Protein AF-X1FDD1-F1 (afdb_monomer)

Nearest PDB structures (foldseek):
  5itm-assembly2_A  TM=7.787E-01  e=3.305E-01  Saccharolobus solfataricus

Solvent-accessible surface area (backbone atoms only — not comparable to full-atom values): 4179 Å² total; per-residue (Å²): 134,88,76,77,86,63,95,72,88,86,78,93,70,68,78,44,88,88,84,38,70,77,82,53,67,72,62,31,62,76,68,71,63,61,96,85,67,87,81,88,88,81,89,79,83,74,81,85,71,75,73,79,72,134

Sequence (54 aa):
MSGDERGGETFLAKVYKGWRVTIYEPVREYLDLEIGDTLRVTVQKDEGSTHSRP

Secondary structure (DSSP, 8-state):
-----S-------PPBTTTB-PPPHHHHHHTT--TT----------TT------

Mean predicted aligned error: 9.88 Å

pLDDT: mean 77.7, std 18.37, range [36.16, 95.25]

Foldseek 3Di:
DDDPPPPDDDDDWDQDPPRDTDDDDVRCVVVVDDPPDDDDDDDDDDPPPPPPDD

Radius of gyration: 15.11 Å; Cα contacts (8 Å, |Δi|>4): 11; chains: 1; bounding box: 38×29×34 Å

Organism: NCBI:txid412755

Structure (mmCIF, N/CA/C/O backbone):
data_AF-X1FDD1-F1
#
_entry.id   AF-X1FDD1-F1
#
loop_
_atom_site.group_PDB
_atom_site.id
_atom_site.type_symbol
_atom_site.label_atom_id
_atom_site.label_alt_id
_atom_site.label_comp_id
_atom_site.label_asym_id
_atom_site.label_entity_id
_atom_site.label_seq_id
_atom_site.pdbx_PDB_ins_code
_atom_site.Cartn_x
_atom_site.Cartn_y
_atom_site.Cartn_z
_atom_site.occupancy
_atom_site.B_iso_or_equiv
_atom_site.auth_seq_id
_atom_site.auth_comp_id
_atom_site.auth_asym_id
_atom_site.auth_atom_id
_atom_site.pdbx_PDB_model_num
ATOM 1 N N . MET A 1 1 ? 27.940 -7.972 -8.361 1.00 36.16 1 MET A N 1
ATOM 2 C CA . MET A 1 1 ? 26.835 -7.014 -8.179 1.00 36.16 1 MET A CA 1
ATOM 3 C C . MET A 1 1 ? 25.592 -7.698 -8.708 1.00 36.16 1 MET A C 1
ATOM 5 O O . MET A 1 1 ? 25.497 -7.870 -9.912 1.00 36.16 1 MET A O 1
ATOM 9 N N . SER A 1 2 ? 24.736 -8.209 -7.828 1.00 42.25 2 SER A N 1
ATOM 10 C CA . SER A 1 2 ? 23.528 -8.934 -8.230 1.00 42.25 2 SER A CA 1
ATOM 11 C C . SER A 1 2 ? 22.372 -7.941 -8.207 1.00 42.25 2 SER A C 1
ATOM 13 O O . SER A 1 2 ? 21.746 -7.745 -7.172 1.00 42.25 2 SER A O 1
ATOM 15 N N . GLY A 1 3 ? 22.199 -7.223 -9.317 1.00 40.75 3 GLY A N 1
ATOM 16 C CA . GLY A 1 3 ? 21.001 -6.432 -9.569 1.00 40.75 3 GLY A CA 1
ATOM 17 C C . GLY A 1 3 ? 19.884 -7.397 -9.928 1.00 40.75 3 GLY A C 1
ATOM 18 O O . GLY A 1 3 ? 19.925 -8.013 -10.988 1.00 40.75 3 GLY A O 1
ATOM 19 N N . ASP A 1 4 ? 18.937 -7.584 -9.018 1.00 47.50 4 ASP A N 1
ATOM 20 C CA . ASP A 1 4 ? 17.686 -8.262 -9.328 1.00 47.50 4 ASP A CA 1
ATOM 21 C C . ASP A 1 4 ? 16.866 -7.283 -10.184 1.00 47.50 4 ASP A C 1
ATOM 23 O O . ASP A 1 4 ? 16.216 -6.370 -9.680 1.00 47.50 4 ASP A O 1
ATOM 27 N N . GLU A 1 5 ? 16.981 -7.405 -11.507 1.00 45.19 5 GLU A N 1
ATOM 28 C CA . GLU A 1 5 ? 16.312 -6.572 -12.521 1.00 45.19 5 GLU A CA 1
ATOM 29 C C . GLU A 1 5 ? 14.808 -6.893 -12.640 1.00 45.19 5 GLU A C 1
ATOM 31 O O . GLU A 1 5 ? 14.230 -6.926 -13.727 1.00 45.19 5 GLU A O 1
ATOM 36 N N . ARG A 1 6 ? 14.135 -7.137 -11.514 1.00 54.44 6 ARG A N 1
ATOM 37 C CA . ARG A 1 6 ? 12.674 -7.121 -11.444 1.00 54.44 6 ARG A CA 1
ATOM 38 C C . ARG A 1 6 ? 12.288 -5.735 -10.961 1.00 54.44 6 ARG A C 1
ATOM 40 O O . ARG A 1 6 ? 12.384 -5.472 -9.771 1.00 54.44 6 ARG A O 1
ATOM 47 N N . GLY A 1 7 ? 11.921 -4.850 -11.889 1.00 56.09 7 GLY A N 1
ATOM 48 C CA . GLY A 1 7 ? 11.506 -3.472 -11.604 1.00 56.09 7 GLY A CA 1
ATOM 49 C C . GLY A 1 7 ? 10.468 -3.415 -10.483 1.00 56.09 7 GLY A C 1
ATOM 50 O O . GLY A 1 7 ? 9.283 -3.651 -10.704 1.00 56.09 7 GLY A O 1
ATOM 51 N N . GLY A 1 8 ? 10.937 -3.167 -9.267 1.00 63.62 8 GLY A N 1
ATOM 52 C CA . GLY A 1 8 ? 10.139 -3.220 -8.059 1.00 63.62 8 GLY A CA 1
ATOM 53 C C . GLY A 1 8 ? 10.748 -2.297 -7.022 1.00 63.62 8 GLY A C 1
ATOM 54 O O . GLY A 1 8 ? 11.949 -2.338 -6.759 1.00 63.62 8 GLY A O 1
ATOM 55 N N . GLU A 1 9 ? 9.913 -1.446 -6.443 1.00 70.44 9 GLU A N 1
ATOM 56 C CA . GLU A 1 9 ? 10.313 -0.543 -5.375 1.00 70.44 9 GLU A CA 1
ATOM 57 C C . GLU A 1 9 ? 9.960 -1.181 -4.028 1.00 70.44 9 GLU A C 1
ATOM 59 O O . GLU A 1 9 ? 8.826 -1.605 -3.797 1.00 70.44 9 GLU A O 1
ATOM 64 N N . THR A 1 10 ? 10.942 -1.280 -3.130 1.00 78.88 10 THR A N 1
ATOM 65 C CA . THR A 1 10 ? 10.705 -1.706 -1.746 1.00 78.88 10 THR A CA 1
ATOM 66 C C . THR A 1 10 ? 10.707 -0.484 -0.848 1.00 78.88 10 THR A C 1
ATOM 68 O O . THR A 1 10 ? 11.645 0.308 -0.878 1.00 78.88 10 THR A O 1
ATOM 71 N N . PHE A 1 11 ? 9.694 -0.363 0.005 1.00 81.06 11 PHE A N 1
ATOM 72 C CA . PHE A 1 11 ? 9.63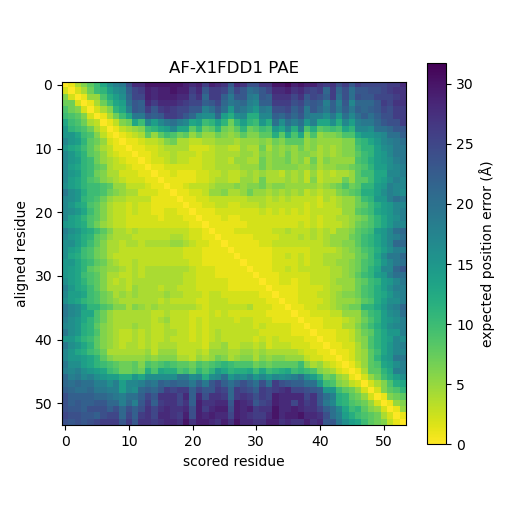1 0.700 1.000 1.00 81.06 11 PHE A CA 1
ATOM 73 C C . PHE A 1 11 ? 9.225 0.158 2.369 1.00 81.06 11 PHE A C 1
ATOM 75 O O . PHE A 1 11 ? 8.516 -0.842 2.493 1.00 81.06 11 PHE A O 1
ATOM 82 N N . LEU A 1 12 ? 9.678 0.843 3.420 1.00 83.75 12 LEU A N 1
ATOM 83 C CA . LEU A 1 12 ? 9.223 0.576 4.779 1.00 83.75 12 LEU A CA 1
ATOM 84 C C . LEU A 1 12 ? 7.842 1.192 4.974 1.00 83.75 12 LEU A C 1
ATOM 86 O O . LEU A 1 12 ? 7.650 2.391 4.771 1.00 83.75 12 LEU A O 1
ATOM 90 N N . ALA A 1 13 ? 6.890 0.376 5.414 1.00 86.25 13 ALA A N 1
ATOM 91 C CA . ALA A 1 13 ? 5.522 0.811 5.628 1.00 86.25 13 ALA A CA 1
ATOM 92 C C . A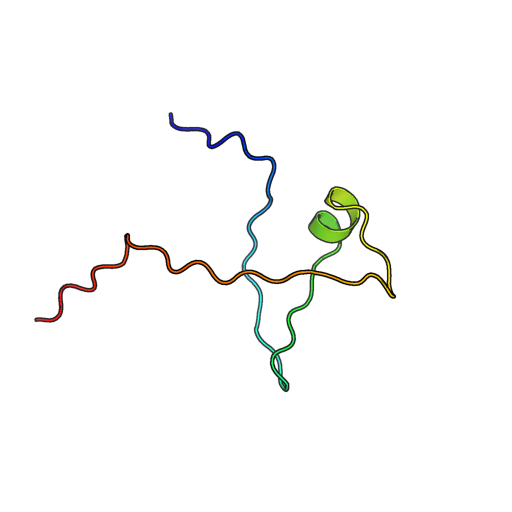LA A 1 13 ? 5.065 0.516 7.056 1.00 86.25 13 ALA A C 1
ATOM 94 O O . ALA A 1 13 ? 5.317 -0.555 7.612 1.00 86.25 13 ALA A O 1
ATOM 95 N N . LYS A 1 14 ? 4.346 1.468 7.653 1.00 91.06 14 LYS A N 1
ATOM 96 C CA . LYS A 1 14 ? 3.683 1.249 8.938 1.00 91.06 14 LYS A CA 1
ATOM 97 C C . LYS A 1 14 ? 2.391 0.467 8.721 1.00 91.06 14 LYS A C 1
ATOM 99 O O . LYS A 1 14 ? 1.569 0.838 7.886 1.00 91.06 14 LYS A O 1
ATOM 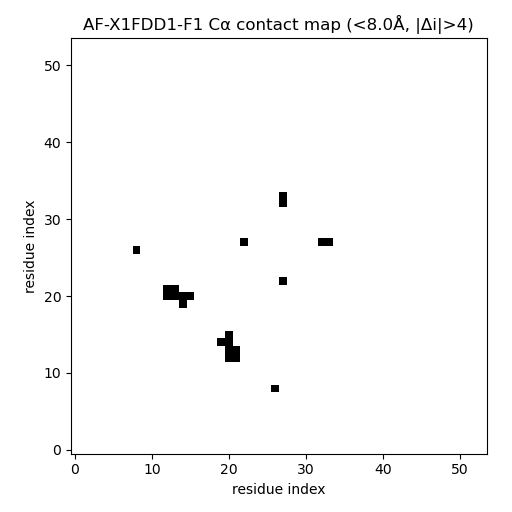104 N N . VAL A 1 15 ? 2.183 -0.567 9.534 1.00 91.94 15 VAL A N 1
ATOM 105 C CA . VAL A 1 15 ? 0.902 -1.278 9.596 1.00 91.94 15 VAL A CA 1
ATOM 106 C C . VAL A 1 15 ? -0.034 -0.536 10.550 1.00 91.94 15 VAL A C 1
ATOM 108 O O . VAL A 1 15 ? 0.280 -0.331 11.725 1.00 91.94 15 VAL A O 1
ATOM 111 N N . TYR A 1 16 ? -1.186 -0.112 10.037 1.00 94.00 16 TYR A N 1
ATOM 112 C CA . TYR A 1 16 ? -2.222 0.596 10.786 1.00 94.00 16 TYR A CA 1
ATOM 113 C C . TYR A 1 16 ? -3.338 -0.351 11.255 1.00 94.00 16 TYR A C 1
ATOM 115 O O . TYR A 1 16 ? -3.429 -1.512 10.845 1.00 94.00 16 TYR A O 1
ATOM 123 N N . LYS A 1 17 ? -4.226 0.160 12.122 1.00 94.12 17 LYS A N 1
ATOM 124 C CA . LYS A 1 17 ? -5.389 -0.581 12.639 1.00 94.12 17 LYS A CA 1
ATOM 125 C C . LYS A 1 17 ? -6.236 -1.140 11.490 1.00 94.12 17 LYS A C 1
ATOM 127 O O . LYS A 1 17 ? -6.518 -0.443 10.519 1.00 94.12 17 LYS A O 1
ATOM 132 N N . GLY A 1 18 ? -6.675 -2.389 11.644 1.00 95.06 18 GLY A N 1
ATOM 133 C CA . GLY A 1 18 ? -7.431 -3.097 10.611 1.00 95.06 18 GLY A CA 1
ATOM 134 C C . GLY A 1 18 ? -6.558 -3.626 9.473 1.00 95.06 18 GLY A C 1
ATOM 135 O O . GLY A 1 18 ? -7.072 -3.793 8.375 1.00 95.06 18 GLY A O 1
ATOM 136 N N . TRP A 1 19 ? -5.265 -3.864 9.735 1.00 91.19 19 TRP A N 1
ATOM 137 C CA . TRP A 1 19 ? -4.319 -4.469 8.787 1.00 91.19 19 TRP A CA 1
ATOM 138 C C . TRP A 1 19 ? -4.160 -3.658 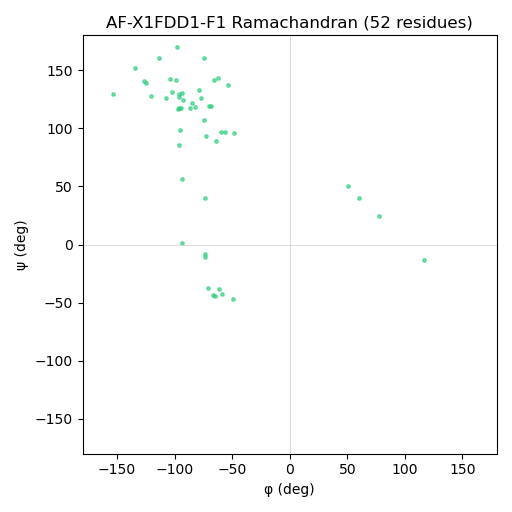7.498 1.00 91.19 19 TRP A C 1
ATOM 140 O O . TRP A 1 19 ? -4.091 -4.203 6.401 1.00 91.19 19 TRP A O 1
ATOM 150 N N . ARG A 1 20 ? -4.126 -2.328 7.644 1.00 92.50 20 ARG A N 1
ATOM 151 C CA . ARG A 1 20 ? -4.008 -1.388 6.525 1.00 92.50 20 ARG A CA 1
ATOM 152 C C . ARG A 1 20 ? -2.569 -0.928 6.352 1.00 92.50 20 ARG A C 1
ATOM 154 O O . ARG A 1 20 ? -1.888 -0.645 7.337 1.00 92.50 20 ARG A O 1
ATOM 161 N N . VAL A 1 21 ? -2.154 -0.792 5.100 1.00 91.88 21 VAL A N 1
ATOM 162 C CA . VAL A 1 21 ? -0.865 -0.228 4.6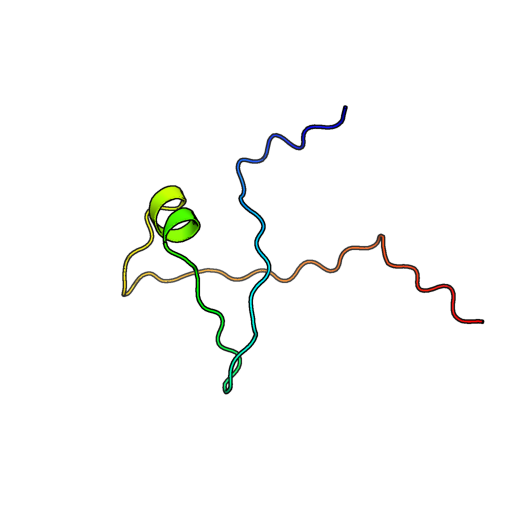94 1.00 91.88 21 VAL A CA 1
ATOM 163 C C . VAL A 1 21 ? -1.137 0.892 3.692 1.00 91.88 21 VAL A C 1
ATOM 165 O O . VAL A 1 21 ? -2.036 0.766 2.864 1.00 91.88 21 VAL A O 1
ATOM 168 N N . THR A 1 22 ? -0.388 1.990 3.782 1.00 91.81 22 THR A N 1
ATOM 169 C CA . THR A 1 22 ? -0.462 3.090 2.813 1.00 91.81 22 THR A CA 1
ATOM 170 C C . THR A 1 22 ? 0.580 2.869 1.728 1.00 91.81 22 THR A C 1
ATOM 172 O O . THR A 1 22 ? 1.763 2.749 2.039 1.00 91.81 22 THR A O 1
ATOM 175 N N . ILE A 1 23 ? 0.149 2.846 0.468 1.00 90.56 23 ILE A N 1
ATOM 176 C CA . ILE A 1 23 ? 1.055 2.886 -0.683 1.00 90.56 23 ILE A CA 1
ATOM 177 C C . ILE A 1 23 ? 1.341 4.359 -0.989 1.00 90.56 23 ILE A C 1
ATOM 179 O O . ILE A 1 23 ? 0.414 5.126 -1.255 1.00 90.56 23 ILE A O 1
ATOM 183 N N . TYR A 1 24 ? 2.603 4.773 -0.873 1.00 88.75 24 TYR A N 1
ATOM 184 C CA . TYR A 1 24 ? 2.9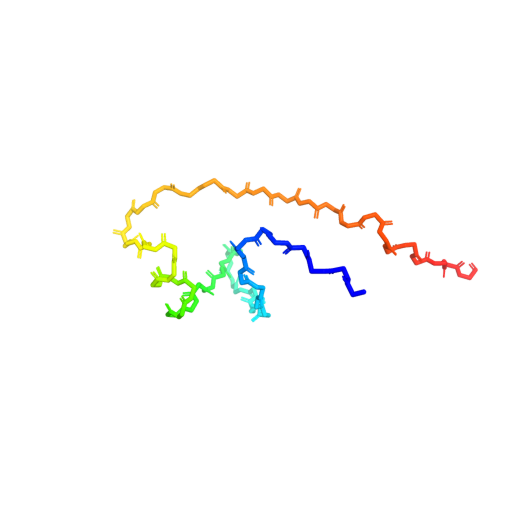99 6.167 -1.088 1.00 88.75 24 TYR A CA 1
ATOM 185 C C . TYR A 1 24 ? 2.991 6.539 -2.575 1.00 88.75 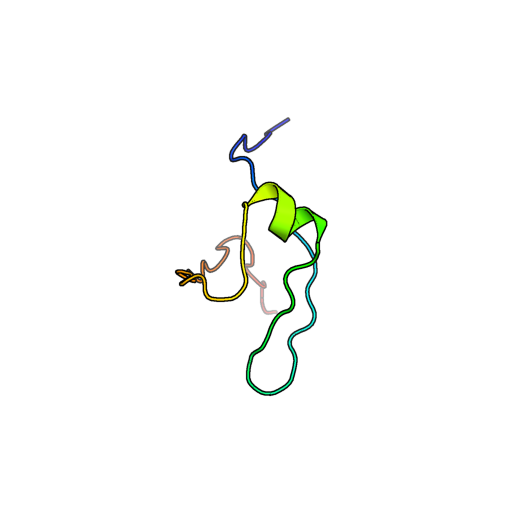24 TYR A C 1
ATOM 187 O O . TYR A 1 24 ? 3.009 5.675 -3.44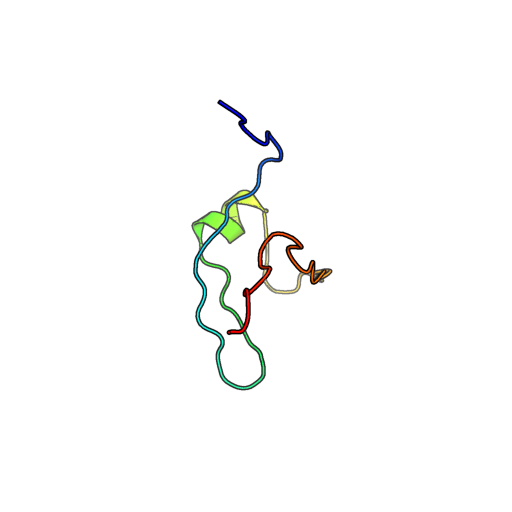5 1.00 88.75 24 TYR A O 1
ATOM 195 N N . GLU A 1 25 ? 2.936 7.842 -2.852 1.00 88.69 25 GLU A N 1
ATOM 196 C CA . GLU A 1 25 ? 2.823 8.414 -4.200 1.00 88.69 25 GLU A CA 1
ATOM 197 C C . GLU A 1 25 ? 3.830 7.861 -5.222 1.00 88.69 25 GLU A C 1
ATOM 199 O O . GLU A 1 25 ? 3.345 7.406 -6.253 1.00 88.69 25 GLU A O 1
ATOM 204 N N . PRO A 1 26 ? 5.145 7.731 -4.938 1.00 87.81 26 PRO A N 1
ATOM 205 C CA . PRO A 1 26 ? 6.097 7.225 -5.936 1.00 87.81 26 PRO A CA 1
ATOM 206 C C . PRO A 1 26 ? 5.749 5.818 -6.435 1.00 87.81 26 PRO A C 1
ATOM 208 O O . PRO A 1 26 ? 5.742 5.553 -7.633 1.00 87.81 26 PRO A O 1
ATOM 211 N N . VAL A 1 27 ? 5.359 4.937 -5.510 1.00 87.06 27 VAL A N 1
ATOM 212 C CA . VAL A 1 27 ? 4.982 3.554 -5.823 1.00 87.06 27 VAL A CA 1
ATOM 213 C C . VAL A 1 27 ? 3.645 3.506 -6.561 1.00 87.06 27 VAL A C 1
ATOM 215 O O . VAL A 1 27 ? 3.471 2.683 -7.456 1.00 87.06 27 VAL A O 1
ATOM 218 N N . ARG A 1 28 ? 2.689 4.374 -6.195 1.00 89.62 28 ARG A N 1
ATOM 219 C CA . ARG A 1 28 ? 1.389 4.458 -6.883 1.00 89.62 28 ARG A CA 1
ATOM 220 C C . ARG A 1 28 ? 1.544 4.931 -8.322 1.00 89.62 28 ARG A C 1
ATOM 222 O O . ARG A 1 28 ? 0.927 4.337 -9.192 1.00 89.62 28 ARG A O 1
ATOM 229 N N . GLU A 1 29 ? 2.364 5.951 -8.559 1.00 89.56 29 GLU A N 1
ATOM 230 C CA . GLU A 1 29 ? 2.646 6.463 -9.904 1.00 89.56 29 GLU A CA 1
ATOM 231 C C . GLU A 1 29 ? 3.417 5.441 -10.741 1.00 89.56 29 GLU A C 1
ATOM 233 O O . GLU A 1 29 ? 3.074 5.203 -11.894 1.00 89.56 29 GLU A O 1
ATOM 238 N N . TYR A 1 30 ? 4.424 4.787 -10.154 1.00 86.94 30 TYR A N 1
ATOM 239 C CA . TYR A 1 30 ? 5.211 3.767 -10.847 1.00 86.94 30 TYR A CA 1
ATOM 240 C C . TYR A 1 30 ? 4.366 2.566 -11.295 1.00 86.94 30 TYR A C 1
ATOM 242 O O . TYR A 1 30 ? 4.594 2.010 -12.369 1.00 86.94 30 TYR A O 1
ATOM 250 N N . LEU A 1 31 ? 3.406 2.155 -10.463 1.00 87.38 31 LEU A N 1
ATOM 251 C CA . LEU A 1 31 ? 2.524 1.014 -10.718 1.00 87.38 31 LEU A CA 1
ATOM 252 C C . LEU A 1 31 ? 1.191 1.399 -11.382 1.00 87.38 31 LEU A C 1
ATOM 254 O O . LEU A 1 31 ? 0.381 0.502 -11.601 1.00 87.38 31 LEU A O 1
ATOM 258 N N . ASP A 1 32 ? 0.974 2.686 -11.680 1.00 91.25 32 ASP A N 1
ATOM 259 C CA . ASP A 1 32 ? -0.262 3.240 -12.258 1.00 91.25 32 ASP A CA 1
ATOM 260 C C . ASP A 1 32 ? -1.530 2.815 -11.491 1.00 91.25 32 ASP A C 1
ATOM 262 O O . ASP A 1 32 ? -2.475 2.260 -12.046 1.00 91.25 32 ASP A O 1
ATOM 266 N N . LEU A 1 33 ? -1.506 2.997 -10.165 1.00 91.56 33 LEU A N 1
ATOM 267 C CA . LEU A 1 33 ? -2.584 2.566 -9.272 1.00 91.56 33 LEU A CA 1
ATOM 268 C C . LEU A 1 33 ? -3.602 3.674 -9.012 1.00 91.56 33 LEU A C 1
ATOM 270 O O . LEU A 1 33 ? -3.257 4.750 -8.506 1.00 91.56 33 LEU A O 1
ATOM 274 N N . GLU A 1 34 ? -4.878 3.342 -9.182 1.00 93.94 34 GLU A N 1
ATOM 275 C CA . GLU A 1 34 ? -6.006 4.227 -8.923 1.00 93.94 34 GLU A CA 1
ATOM 276 C C . GLU A 1 34 ? -6.886 3.753 -7.752 1.00 93.94 34 GLU A C 1
ATOM 278 O O . GLU A 1 34 ? -6.878 2.602 -7.300 1.00 93.94 34 GLU A O 1
ATOM 283 N N . ILE A 1 35 ? -7.676 4.680 -7.203 1.00 92.19 35 ILE A N 1
ATOM 284 C CA . ILE A 1 35 ? -8.648 4.347 -6.158 1.00 92.19 35 ILE A CA 1
ATOM 285 C C . ILE A 1 35 ? -9.778 3.531 -6.787 1.00 92.19 35 ILE A C 1
ATOM 287 O O . ILE A 1 35 ? -10.531 4.039 -7.610 1.00 92.19 35 ILE A O 1
ATOM 291 N N . GLY A 1 36 ? -9.950 2.298 -6.312 1.00 93.88 36 GLY A N 1
ATOM 292 C CA . GLY A 1 36 ? -10.963 1.366 -6.817 1.00 93.88 36 GLY A CA 1
ATOM 293 C C . GLY A 1 36 ? -10.358 0.118 -7.451 1.00 93.88 36 GLY A C 1
ATOM 294 O O . GLY A 1 36 ? -11.065 -0.880 -7.608 1.00 93.88 36 GLY A O 1
ATOM 295 N N . ASP A 1 37 ? -9.055 0.138 -7.725 1.00 94.88 37 ASP A N 1
ATOM 296 C CA . ASP A 1 37 ? -8.354 -1.011 -8.276 1.00 94.88 37 ASP A CA 1
ATOM 297 C C . ASP A 1 37 ? -8.383 -2.216 -7.340 1.00 94.88 37 ASP A C 1
ATOM 299 O O . ASP A 1 37 ? -8.284 -2.125 -6.111 1.00 94.88 37 ASP A O 1
ATOM 303 N N . THR A 1 38 ? -8.495 -3.390 -7.955 1.00 95.25 38 THR A N 1
ATOM 304 C CA . THR A 1 38 ? -8.430 -4.666 -7.247 1.00 95.25 38 THR A CA 1
ATOM 305 C C . THR A 1 38 ? -7.008 -5.204 -7.294 1.00 95.25 38 THR A C 1
ATOM 307 O O . THR A 1 38 ? -6.493 -5.538 -8.358 1.00 95.25 38 THR A O 1
ATOM 310 N N . LEU A 1 39 ? -6.385 -5.345 -6.123 1.00 91.19 39 LEU A N 1
ATOM 311 C CA . LEU A 1 39 ? -5.007 -5.817 -5.992 1.00 91.19 39 LEU A CA 1
ATOM 312 C C . LEU A 1 39 ? -4.944 -7.269 -5.512 1.00 91.19 39 LEU A C 1
ATOM 314 O O . LEU A 1 39 ? -5.689 -7.686 -4.622 1.00 91.19 39 LEU A O 1
ATOM 318 N N . ARG A 1 40 ? -3.981 -8.030 -6.043 1.00 92.38 40 ARG A N 1
ATOM 319 C CA . ARG A 1 40 ? -3.607 -9.347 -5.515 1.00 92.38 40 ARG A CA 1
ATOM 320 C C . ARG A 1 40 ? -2.396 -9.210 -4.599 1.00 92.38 40 ARG A C 1
ATOM 322 O O . ARG A 1 40 ? -1.304 -8.892 -5.055 1.00 92.38 40 ARG A O 1
ATOM 329 N N . VAL A 1 41 ? -2.570 -9.531 -3.319 1.00 90.25 41 VAL A N 1
ATOM 330 C CA . VAL A 1 41 ? -1.477 -9.538 -2.336 1.00 90.25 41 VAL A CA 1
ATOM 331 C C . VAL A 1 41 ? -0.920 -10.953 -2.193 1.00 90.25 41 VAL A C 1
ATOM 333 O O . VAL A 1 41 ? -1.674 -11.903 -1.985 1.00 90.25 41 VAL A O 1
ATOM 336 N N . THR A 1 42 ? 0.402 -11.095 -2.291 1.00 89.75 42 THR A N 1
ATOM 337 C CA . THR A 1 42 ? 1.110 -12.363 -2.057 1.00 89.75 42 THR A CA 1
ATOM 338 C C . THR A 1 42 ? 2.098 -12.176 -0.914 1.00 89.75 42 THR A C 1
ATOM 340 O O . THR A 1 42 ? 2.914 -11.261 -0.954 1.00 89.75 42 THR A O 1
ATOM 343 N N . VAL A 1 43 ? 2.041 -13.045 0.096 1.00 86.44 43 VAL A N 1
ATOM 344 C CA . VAL A 1 43 ? 3.018 -13.065 1.192 1.00 86.44 43 VAL A CA 1
ATOM 345 C C . VAL A 1 43 ? 4.075 -14.111 0.865 1.00 86.44 43 VAL A C 1
ATOM 347 O O . VAL A 1 43 ? 3.757 -15.293 0.755 1.00 86.44 43 VAL A O 1
ATOM 350 N N . GLN A 1 44 ? 5.322 -13.676 0.708 1.00 84.00 44 GLN A N 1
ATOM 351 C CA . GLN A 1 44 ? 6.471 -14.563 0.556 1.00 84.00 44 GLN A CA 1
ATOM 352 C C . GLN A 1 44 ? 7.288 -14.513 1.842 1.00 84.00 44 GLN A C 1
ATOM 354 O O . GLN A 1 44 ? 7.635 -13.437 2.329 1.00 84.00 44 GLN A O 1
ATOM 359 N N . LYS A 1 45 ? 7.546 -15.681 2.427 1.00 82.62 45 LYS A N 1
ATOM 360 C CA . LYS A 1 45 ? 8.448 -15.792 3.567 1.00 82.62 45 LYS A CA 1
ATOM 361 C C . LYS A 1 45 ? 9.862 -15.836 3.012 1.00 82.62 45 LYS A C 1
ATOM 363 O O . LYS A 1 45 ? 10.185 -16.760 2.276 1.00 82.62 45 LYS A O 1
ATOM 368 N N . ASP A 1 46 ? 10.675 -14.853 3.369 1.00 77.25 46 ASP A N 1
ATOM 369 C CA . ASP A 1 46 ? 12.089 -14.891 3.028 1.00 77.25 46 ASP A CA 1
ATOM 370 C C . ASP A 1 46 ? 12.767 -16.011 3.835 1.00 77.25 46 ASP A C 1
ATOM 372 O O . ASP A 1 46 ? 12.726 -16.033 5.073 1.00 77.25 46 ASP A O 1
ATOM 376 N N . GLU A 1 47 ? 13.328 -16.993 3.133 1.00 72.19 47 GLU A N 1
ATOM 377 C CA . GLU A 1 47 ? 13.970 -18.165 3.736 1.00 72.19 47 GLU A CA 1
ATOM 378 C C . GLU A 1 47 ? 15.337 -17.821 4.358 1.00 72.19 47 GLU A C 1
ATOM 380 O O . GLU A 1 47 ? 15.869 -18.611 5.136 1.00 72.19 47 GLU A O 1
ATOM 385 N N . GLY A 1 48 ? 15.875 -16.618 4.107 1.00 56.44 48 GLY A N 1
ATOM 386 C CA . GLY A 1 48 ? 17.174 -16.167 4.627 1.00 56.44 48 GLY A CA 1
ATOM 387 C C . GLY A 1 48 ? 17.215 -15.816 6.120 1.00 56.44 48 GLY A C 1
ATOM 388 O O . GLY A 1 48 ? 18.289 -15.596 6.676 1.00 56.44 48 GLY A O 1
ATOM 389 N N . SER A 1 49 ? 16.072 -15.779 6.808 1.00 50.88 49 SER A N 1
ATOM 390 C CA . SER A 1 49 ? 16.006 -15.456 8.239 1.00 50.88 49 SER A CA 1
ATOM 391 C C . SER A 1 49 ? 16.031 -16.710 9.114 1.00 50.88 49 SER A C 1
ATOM 393 O O . SER A 1 49 ? 15.137 -16.913 9.943 1.00 50.88 49 SER A O 1
ATOM 395 N N . THR A 1 50 ? 17.055 -17.559 8.985 1.00 48.31 50 THR A N 1
ATOM 396 C CA . THR A 1 50 ? 17.412 -18.469 10.082 1.00 48.31 50 THR A CA 1
ATOM 397 C C . THR A 1 50 ? 17.863 -17.613 11.259 1.00 48.31 50 THR A C 1
ATOM 399 O O . THR A 1 50 ? 19.035 -17.280 11.406 1.00 48.31 50 THR A O 1
ATOM 402 N N . HIS A 1 51 ? 16.908 -17.232 12.107 1.00 50.47 51 HIS A N 1
ATOM 403 C CA . HIS A 1 51 ? 17.208 -16.935 13.496 1.00 50.47 51 HIS A CA 1
ATOM 404 C C . HIS A 1 51 ? 17.802 -18.216 14.078 1.00 50.47 51 HIS A C 1
ATOM 406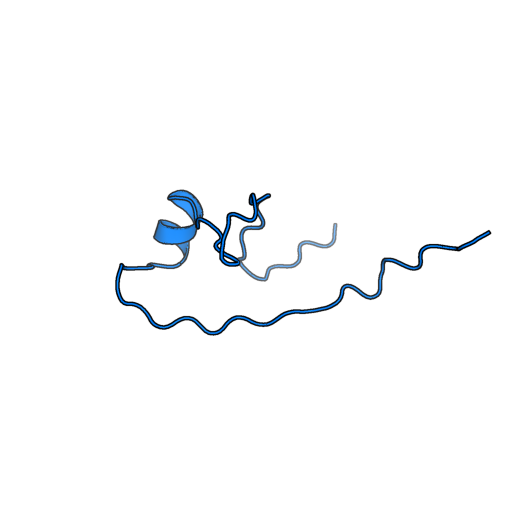 O O . HIS A 1 51 ? 17.063 -19.133 14.444 1.00 50.47 51 HIS A O 1
ATOM 412 N N . SER A 1 52 ? 19.131 -18.290 14.125 1.00 50.75 52 SER A N 1
ATOM 413 C CA . SER A 1 52 ? 19.839 -19.184 15.030 1.00 50.75 52 SER A CA 1
ATOM 414 C C . SER A 1 52 ? 19.346 -18.845 16.432 1.00 50.75 52 SER A C 1
ATOM 416 O O . SER A 1 52 ? 19.746 -17.842 17.022 1.00 50.75 52 SER A O 1
ATOM 418 N N . ARG A 1 53 ? 18.370 -19.611 16.922 1.00 49.44 53 ARG A N 1
ATOM 419 C CA . ARG A 1 53 ? 18.028 -19.597 18.340 1.00 49.44 53 ARG A CA 1
ATOM 420 C C . ARG A 1 53 ? 19.228 -20.175 19.109 1.00 49.44 53 ARG A C 1
ATOM 422 O O . ARG A 1 53 ? 19.862 -21.086 18.573 1.00 49.44 53 ARG A O 1
ATOM 429 N N . PRO A 1 54 ? 19.556 -19.622 20.288 1.00 54.22 54 PRO A N 1
ATOM 430 C CA . PRO A 1 54 ? 20.611 -20.148 21.149 1.00 54.22 54 PRO A CA 1
ATOM 431 C C . PRO A 1 54 ? 20.307 -21.572 21.624 1.00 54.22 54 PRO A C 1
ATOM 433 O O . PRO A 1 54 ? 19.105 -21.927 21.699 1.00 54.22 54 PRO A O 1
#

InterPro domains:
  IPR037914 SpoVT-AbrB domain superfamily [SSF89447] (11-47)